Protein AF-A0A0E4BQT6-F1 (afdb_monomer_lite)

Sequence (164 aa):
MFVMRALACLAALVLVLICGHAFAADEDAPNRKPVKAIGDARLSVGGRGTLRLYLSRDWSMPQPAISRAVIVLHGRLRNADEYYISANNAQAAAGDDGKAALMIVPQFLAEIDIEAHKLTEDTLRWSLEGWEGPMLRLRPIRSPRSRRSMRSSQDSPTGASSRT

Radius of gyration: 31.62 Å; chains: 1; bounding box: 99×39×96 Å

Organism: NCBI:txid1355477

pLDDT: mean 80.24, std 21.56, range [36.38, 98.69]

Foldseek 3Di:
DVVVVVVVVVVVVVVVVVVPPPPPPPPPPLLPAAAPDWAPDWDDDPPQFIWTKHKPDPPVDDDVLADEEDEFEDDLNLHLVVRVVVLVVVLVVVPSNSSNYMYIGTGAAAPNNCVVVVNDPRYDHDHSCRVVDPPPPPDPPPDDPDPDDDDDDDDDDDDDDDDD

Secondary structure (DSSP, 8-state):
-HHHHHHHHHHHHHHHHHHT---------GGGSPPS---SEEEE-TTS-EEEEEESS-TTS--TT--EEEE----TT--HHHHHHHHHHHHHHTTHHHHTEEEEEEE-EEHHHHHHHT--TTB-EE-TTTTTS---------------SS--------------

Structure (mmCIF, N/CA/C/O backbone):
data_AF-A0A0E4BQT6-F1
#
_entry.id   AF-A0A0E4BQT6-F1
#
loop_
_atom_site.group_PDB
_atom_site.id
_atom_site.type_symbol
_atom_site.label_atom_id
_atom_site.label_alt_id
_atom_site.label_comp_id
_atom_site.label_asym_id
_atom_site.label_entity_id
_atom_site.label_seq_id
_atom_site.pdbx_PDB_ins_code
_atom_site.Cartn_x
_atom_site.Cartn_y
_atom_site.Cartn_z
_atom_site.occupancy
_atom_site.B_iso_or_equiv
_atom_site.auth_seq_id
_atom_site.auth_comp_id
_atom_site.auth_asym_id
_atom_site.auth_atom_id
_atom_site.pdbx_PDB_model_num
ATOM 1 N N . MET A 1 1 ? -16.066 -17.560 -63.989 1.00 59.25 1 MET A N 1
ATOM 2 C CA . MET A 1 1 ? -15.623 -18.295 -62.775 1.00 59.25 1 MET A CA 1
ATOM 3 C C . MET A 1 1 ? -14.193 -17.957 -62.337 1.00 59.25 1 MET A C 1
ATOM 5 O O . MET A 1 1 ? -13.974 -17.877 -61.139 1.00 59.25 1 MET A O 1
ATOM 9 N N . PHE A 1 2 ? -13.236 -17.715 -63.245 1.00 56.59 2 PHE A N 1
ATOM 10 C CA . PHE A 1 2 ? -11.852 -17.349 -62.879 1.00 56.59 2 PHE A CA 1
ATOM 11 C C . PHE A 1 2 ? -11.714 -15.972 -62.200 1.00 56.59 2 PHE A C 1
ATOM 13 O O . PHE A 1 2 ? -11.071 -15.869 -61.161 1.00 56.59 2 PHE A O 1
ATOM 20 N N . VAL A 1 3 ? -12.390 -14.938 -62.715 1.00 61.34 3 VAL A N 1
ATOM 21 C CA . VAL A 1 3 ? -12.329 -13.560 -62.173 1.00 61.34 3 VAL A CA 1
ATOM 22 C C . VAL A 1 3 ? -12.838 -13.477 -60.726 1.00 61.34 3 VAL A C 1
ATOM 24 O O . VAL A 1 3 ? -12.233 -12.829 -59.880 1.00 61.34 3 VAL A O 1
ATOM 27 N N . MET A 1 4 ? -13.907 -14.211 -60.409 1.00 57.62 4 MET A N 1
ATOM 28 C CA . MET A 1 4 ? -14.516 -14.220 -59.073 1.00 57.62 4 MET A CA 1
ATOM 29 C C . MET A 1 4 ? -13.641 -14.930 -58.026 1.00 57.62 4 MET A C 1
ATOM 31 O O . MET A 1 4 ? -13.645 -14.556 -56.858 1.00 57.62 4 MET A O 1
ATOM 35 N N . ARG A 1 5 ? -12.838 -15.915 -58.453 1.00 63.09 5 ARG A N 1
ATOM 36 C CA . ARG A 1 5 ? -11.843 -16.583 -57.597 1.00 63.09 5 ARG A CA 1
ATOM 37 C C . ARG A 1 5 ? -10.629 -15.686 -57.348 1.00 63.09 5 ARG A C 1
ATOM 39 O O . ARG A 1 5 ? -10.143 -15.640 -56.226 1.00 63.09 5 ARG A O 1
ATOM 46 N N . ALA A 1 6 ? -10.195 -14.926 -58.355 1.00 65.94 6 ALA A N 1
ATOM 47 C CA . ALA A 1 6 ? -9.093 -13.975 -58.221 1.00 65.94 6 ALA A CA 1
ATOM 48 C C . ALA A 1 6 ? -9.425 -12.821 -57.256 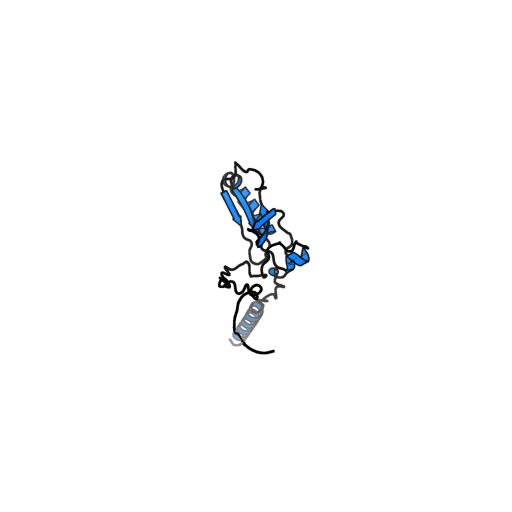1.00 65.94 6 ALA A C 1
ATOM 50 O O . ALA A 1 6 ? -8.606 -12.499 -56.397 1.00 65.94 6 ALA A O 1
ATOM 51 N N . LEU A 1 7 ? -10.639 -12.255 -57.328 1.00 68.25 7 LEU A N 1
ATOM 52 C CA . LEU A 1 7 ? -11.089 -11.231 -56.372 1.00 68.25 7 LEU A CA 1
ATOM 53 C C . LEU A 1 7 ? -11.168 -11.768 -54.935 1.00 68.25 7 LEU A C 1
ATOM 55 O O . LEU A 1 7 ? -10.765 -11.075 -54.005 1.00 68.25 7 LEU A O 1
ATOM 59 N N . ALA A 1 8 ? -11.644 -13.003 -54.751 1.00 69.81 8 ALA A N 1
ATOM 60 C CA . ALA A 1 8 ? -11.710 -13.630 -53.432 1.00 69.81 8 ALA A CA 1
ATOM 61 C C . ALA A 1 8 ? -10.312 -13.859 -52.827 1.00 69.81 8 ALA A C 1
ATOM 63 O O . ALA A 1 8 ? -10.104 -13.600 -51.643 1.00 69.81 8 ALA A O 1
ATOM 64 N N . CYS A 1 9 ? -9.333 -14.280 -53.636 1.00 70.81 9 CYS A N 1
ATOM 65 C CA . CYS A 1 9 ? -7.944 -14.427 -53.191 1.00 70.81 9 CYS A CA 1
ATOM 66 C C . CYS A 1 9 ? -7.303 -13.082 -52.822 1.00 70.81 9 CYS A C 1
ATOM 68 O O . CYS A 1 9 ? -6.580 -13.006 -51.831 1.00 70.81 9 CYS A O 1
ATOM 70 N N . LEU A 1 10 ? -7.589 -12.020 -53.582 1.00 72.88 10 LEU A N 1
ATOM 71 C CA . LEU A 1 10 ? -7.066 -10.684 -53.297 1.00 72.88 10 LEU A CA 1
ATOM 72 C C . LEU A 1 10 ? -7.658 -10.116 -51.996 1.00 72.88 10 LEU A C 1
ATOM 74 O O . LEU A 1 10 ? -6.926 -9.579 -51.170 1.00 72.88 10 LEU A O 1
ATOM 78 N N . ALA A 1 11 ? -8.963 -10.306 -51.776 1.00 71.19 11 ALA A N 1
ATOM 79 C CA . ALA A 1 11 ? -9.636 -9.914 -50.539 1.00 71.19 11 ALA A CA 1
ATOM 80 C C . ALA A 1 11 ? -9.097 -10.679 -49.316 1.00 71.19 11 ALA A C 1
ATOM 82 O O . ALA A 1 11 ? -8.890 -10.082 -48.261 1.00 71.19 11 ALA A O 1
ATOM 83 N N . ALA A 1 12 ? -8.809 -11.977 -49.461 1.00 71.69 12 ALA A N 1
ATOM 84 C CA . ALA A 1 12 ? -8.206 -12.779 -48.399 1.00 71.69 12 ALA A CA 1
ATOM 85 C C . ALA A 1 12 ? -6.775 -12.322 -48.061 1.00 71.69 12 ALA A C 1
ATOM 87 O O . ALA A 1 12 ? -6.426 -12.227 -46.888 1.00 71.69 12 ALA A O 1
ATOM 88 N N . LEU A 1 13 ? -5.964 -11.979 -49.067 1.00 71.56 13 LEU A N 1
ATOM 89 C CA . LEU A 1 13 ? -4.619 -11.426 -48.865 1.00 71.56 13 LEU A CA 1
ATOM 90 C C . LEU A 1 13 ? -4.656 -10.075 -48.144 1.00 71.56 13 LEU A C 1
ATOM 92 O O . LEU A 1 13 ? -3.894 -9.870 -47.204 1.00 71.56 13 LEU A O 1
ATOM 96 N N . VAL A 1 14 ? -5.575 -9.187 -48.530 1.00 70.62 14 VAL A N 1
ATOM 97 C CA . VAL A 1 14 ? -5.779 -7.895 -47.855 1.00 70.62 14 VAL A CA 1
ATOM 98 C C . VAL A 1 14 ? -6.222 -8.096 -46.402 1.00 70.62 14 VAL A C 1
ATOM 100 O O . VAL A 1 14 ? -5.693 -7.434 -45.514 1.00 70.62 14 VAL A O 1
ATOM 103 N N . LEU A 1 15 ? -7.120 -9.047 -46.124 1.00 66.62 15 LEU A N 1
ATOM 104 C CA . LEU A 1 15 ? -7.562 -9.354 -44.760 1.00 66.62 15 LEU A CA 1
ATOM 105 C C . LEU A 1 15 ? -6.425 -9.914 -43.885 1.00 66.62 15 LEU A C 1
ATOM 107 O O . LEU A 1 15 ? -6.294 -9.524 -42.727 1.00 66.62 15 LEU A O 1
ATOM 111 N N . VAL A 1 16 ? -5.564 -10.775 -44.440 1.00 67.69 16 VAL A N 1
ATOM 112 C CA . VAL A 1 16 ? -4.376 -11.302 -43.742 1.00 67.69 16 VAL A CA 1
ATOM 113 C C . VAL A 1 16 ? -3.350 -10.197 -43.469 1.00 67.69 16 VAL A C 1
ATOM 115 O O . VAL A 1 16 ? -2.780 -10.151 -42.381 1.00 67.69 16 VAL A O 1
ATOM 118 N N . LEU A 1 17 ? -3.155 -9.271 -44.413 1.00 63.81 17 LEU A N 1
ATOM 119 C CA . LEU A 1 17 ? -2.289 -8.101 -44.234 1.00 63.81 17 LEU A CA 1
ATOM 120 C C . LEU A 1 17 ? -2.817 -7.144 -43.152 1.00 63.81 17 LEU A C 1
ATOM 122 O O . LEU A 1 17 ? -2.027 -6.641 -42.361 1.00 63.81 17 LEU A O 1
ATOM 126 N N . ILE A 1 18 ? -4.137 -6.949 -43.053 1.00 61.94 18 ILE A N 1
ATOM 127 C CA . ILE A 1 18 ? -4.759 -6.101 -42.019 1.00 61.94 18 ILE A CA 1
ATOM 128 C C . ILE A 1 18 ? -4.707 -6.769 -40.630 1.00 61.94 18 ILE A C 1
ATOM 130 O O . ILE A 1 18 ? -4.481 -6.087 -39.632 1.00 61.94 18 ILE A O 1
ATOM 134 N N . CYS A 1 19 ? -4.849 -8.096 -40.541 1.00 58.66 19 CYS A N 1
ATOM 135 C CA . CYS A 1 19 ? -4.743 -8.834 -39.274 1.00 58.66 19 CYS A CA 1
ATOM 136 C C . CYS A 1 19 ? -3.298 -9.034 -38.776 1.00 58.66 19 CYS A C 1
ATOM 138 O O . CYS A 1 19 ? -3.104 -9.364 -37.608 1.00 58.66 19 CYS A O 1
ATOM 140 N N . GLY A 1 20 ? -2.287 -8.835 -39.628 1.00 54.03 20 GLY A N 1
ATOM 141 C CA . GLY A 1 20 ? -0.872 -8.999 -39.275 1.00 54.03 20 GLY A CA 1
ATOM 142 C C . GLY A 1 20 ? -0.276 -7.864 -38.434 1.00 54.03 20 GLY A C 1
ATOM 143 O O . GLY A 1 20 ? 0.841 -7.997 -37.939 1.00 54.03 20 GLY A O 1
ATOM 144 N N . HIS A 1 21 ? -0.996 -6.757 -38.236 1.00 52.06 21 HIS A N 1
ATOM 145 C CA . HIS A 1 21 ? -0.528 -5.612 -37.450 1.00 52.06 21 HIS A CA 1
ATOM 146 C C . HIS A 1 21 ? -0.906 -5.713 -35.966 1.00 52.06 21 HIS A C 1
ATOM 148 O O . HIS A 1 21 ? -1.358 -4.746 -35.358 1.00 52.06 21 HIS A O 1
ATOM 154 N N . ALA A 1 22 ? -0.679 -6.872 -35.347 1.00 59.78 22 ALA A N 1
ATOM 155 C CA . ALA A 1 22 ? -0.462 -6.900 -33.907 1.00 59.78 22 ALA A CA 1
ATOM 156 C C . ALA A 1 22 ? 0.945 -6.341 -33.658 1.00 59.78 22 ALA A C 1
ATOM 158 O O . ALA A 1 22 ? 1.918 -7.087 -33.568 1.00 59.78 22 ALA A O 1
ATOM 159 N N . PHE A 1 23 ? 1.071 -5.012 -33.615 1.00 54.34 23 PHE A N 1
ATOM 160 C CA . PHE A 1 23 ? 2.257 -4.395 -33.039 1.00 54.34 23 PHE A CA 1
ATOM 161 C C . PHE A 1 23 ? 2.319 -4.864 -31.587 1.00 54.34 23 PHE A C 1
ATOM 163 O O . PHE A 1 23 ? 1.566 -4.391 -30.738 1.00 54.34 23 PHE A O 1
ATOM 170 N N . ALA A 1 24 ? 3.198 -5.823 -31.300 1.00 53.06 24 ALA A N 1
ATOM 171 C CA . ALA A 1 24 ? 3.763 -5.924 -29.971 1.00 53.06 24 ALA A CA 1
ATOM 172 C C . ALA A 1 24 ? 4.494 -4.598 -29.770 1.00 53.06 24 ALA A C 1
ATOM 174 O O . ALA A 1 24 ? 5.592 -4.409 -30.291 1.00 53.06 24 ALA A O 1
ATOM 175 N N . ALA A 1 25 ? 3.815 -3.630 -29.152 1.00 50.25 25 ALA A N 1
ATOM 176 C CA . ALA A 1 25 ? 4.459 -2.406 -28.736 1.00 50.25 25 ALA A CA 1
ATOM 177 C C . ALA A 1 25 ? 5.660 -2.832 -27.893 1.00 50.25 25 ALA A C 1
ATOM 179 O O . ALA A 1 25 ? 5.504 -3.565 -26.912 1.00 50.25 25 ALA A O 1
ATOM 180 N N . ASP A 1 26 ? 6.853 -2.426 -28.317 1.00 51.44 26 ASP A N 1
ATOM 181 C CA . ASP A 1 26 ? 7.992 -2.368 -27.418 1.00 51.44 26 ASP A CA 1
ATOM 182 C C . ASP A 1 26 ? 7.644 -1.288 -26.393 1.00 51.44 26 ASP A C 1
ATOM 184 O O . ASP A 1 26 ? 7.873 -0.093 -26.576 1.00 51.44 26 ASP A O 1
ATOM 188 N N . GLU A 1 27 ? 6.893 -1.712 -25.382 1.00 50.62 27 GLU A N 1
ATOM 189 C CA . GLU A 1 27 ? 6.608 -0.933 -24.202 1.00 50.62 27 GLU A CA 1
ATOM 190 C C . GLU A 1 27 ? 7.967 -0.665 -23.564 1.00 50.62 27 GLU A C 1
ATOM 192 O O . GLU A 1 27 ? 8.585 -1.585 -23.022 1.00 50.62 27 GLU A O 1
ATOM 197 N N . ASP A 1 28 ? 8.419 0.590 -23.582 1.00 58.28 28 ASP A N 1
ATOM 198 C CA . ASP A 1 28 ? 9.288 1.129 -22.538 1.00 58.28 28 ASP A CA 1
ATOM 199 C C . ASP A 1 28 ? 8.661 0.736 -21.199 1.00 58.28 28 ASP A C 1
ATOM 201 O O . ASP A 1 28 ? 7.792 1.447 -20.685 1.00 58.28 28 ASP A O 1
ATOM 205 N N . ALA A 1 29 ? 9.021 -0.449 -20.698 1.00 70.94 29 ALA A N 1
ATOM 206 C CA . ALA A 1 29 ? 8.157 -1.176 -19.787 1.00 70.94 29 ALA A CA 1
ATOM 207 C C . ALA A 1 29 ? 7.913 -0.275 -18.573 1.00 70.94 29 ALA A C 1
ATOM 209 O O . ALA A 1 29 ? 8.888 0.075 -17.904 1.00 70.94 29 ALA A O 1
ATOM 210 N N . PRO A 1 30 ? 6.673 0.178 -18.294 1.00 81.94 30 PRO A N 1
ATOM 211 C CA . PRO A 1 30 ? 6.468 1.280 -17.350 1.00 81.94 30 PRO A CA 1
ATOM 212 C C . PRO A 1 30 ? 7.004 0.974 -15.946 1.00 81.94 30 PRO A C 1
ATOM 214 O O . PRO A 1 30 ? 7.408 1.874 -15.217 1.00 81.94 30 PRO A O 1
ATOM 217 N N . ASN A 1 31 ? 7.116 -0.313 -15.607 1.00 88.12 31 ASN A N 1
ATOM 218 C CA . ASN A 1 31 ? 7.745 -0.804 -14.387 1.00 88.12 31 ASN A CA 1
ATOM 219 C C . ASN A 1 31 ? 9.262 -0.562 -14.301 1.00 88.12 31 ASN A C 1
ATOM 221 O O . ASN A 1 31 ? 9.820 -0.794 -13.237 1.00 88.12 31 ASN A O 1
ATOM 225 N N . ARG A 1 32 ? 9.940 -0.140 -15.373 1.00 92.00 32 ARG A N 1
ATOM 226 C CA . ARG A 1 32 ? 11.369 0.222 -15.403 1.00 92.00 32 ARG A CA 1
ATOM 227 C C . ARG A 1 32 ? 11.615 1.703 -15.129 1.00 92.00 32 ARG A C 1
ATOM 229 O O . ARG A 1 32 ? 12.767 2.101 -15.026 1.00 92.00 32 ARG A O 1
ATOM 236 N N . LYS A 1 33 ? 10.563 2.518 -15.025 1.00 94.88 33 LYS A N 1
ATOM 237 C CA . LYS A 1 33 ? 10.657 3.940 -14.675 1.00 94.88 33 LYS A CA 1
ATOM 238 C C . LYS A 1 33 ? 10.514 4.112 -13.154 1.00 94.88 33 LYS A C 1
ATOM 240 O O . LYS A 1 33 ? 9.921 3.242 -12.506 1.00 94.88 33 LYS A O 1
ATOM 245 N N . PRO A 1 34 ? 11.044 5.198 -12.566 1.00 97.19 34 PRO A N 1
ATOM 246 C CA . PRO A 1 34 ? 10.747 5.525 -11.178 1.00 97.19 34 PRO A CA 1
ATOM 247 C C . PRO A 1 34 ? 9.239 5.649 -10.947 1.00 97.19 34 PRO A C 1
ATOM 249 O O . PRO A 1 34 ? 8.514 6.145 -11.816 1.00 97.19 34 PRO A O 1
ATOM 252 N N . VAL A 1 35 ? 8.767 5.240 -9.770 1.00 97.38 35 VAL A N 1
ATOM 253 C CA . VAL A 1 35 ? 7.380 5.496 -9.351 1.00 97.38 35 VAL A CA 1
ATOM 254 C C . VAL A 1 35 ? 7.095 6.998 -9.311 1.00 97.38 35 VAL A C 1
ATOM 256 O O . VAL A 1 35 ? 7.985 7.808 -9.047 1.00 97.38 35 VAL A O 1
ATOM 259 N N . LYS A 1 36 ? 5.841 7.390 -9.555 1.00 97.62 36 LYS A N 1
ATOM 260 C CA . LYS A 1 36 ? 5.444 8.808 -9.616 1.00 97.62 36 LYS A CA 1
ATOM 261 C C . LYS A 1 36 ? 5.437 9.487 -8.245 1.00 97.62 36 LYS A C 1
ATOM 263 O O . LYS A 1 36 ? 5.720 10.677 -8.151 1.00 97.62 36 LYS A O 1
ATOM 268 N N . ALA A 1 37 ? 5.102 8.740 -7.197 1.00 98.00 37 ALA A N 1
ATOM 269 C CA . ALA A 1 37 ? 4.940 9.246 -5.841 1.00 98.00 37 ALA A CA 1
ATOM 270 C C . ALA A 1 37 ? 5.457 8.235 -4.817 1.00 98.00 37 ALA A C 1
ATOM 272 O O . ALA A 1 37 ? 5.523 7.038 -5.098 1.00 98.00 37 ALA A O 1
ATOM 273 N N . ILE A 1 38 ? 5.795 8.722 -3.623 1.00 98.38 38 ILE A N 1
ATOM 274 C CA . ILE A 1 38 ? 6.243 7.894 -2.503 1.00 98.38 38 ILE A CA 1
ATOM 275 C C . ILE A 1 38 ? 5.236 7.986 -1.354 1.00 98.38 38 ILE A C 1
ATOM 277 O O . ILE A 1 38 ? 4.806 9.084 -1.001 1.00 98.38 38 ILE A O 1
ATOM 281 N N . GLY A 1 39 ? 4.907 6.842 -0.749 1.00 97.62 39 GLY A N 1
ATOM 282 C CA . GLY A 1 39 ? 4.050 6.738 0.432 1.00 97.62 39 GLY A CA 1
ATOM 283 C C . GLY A 1 39 ? 4.577 7.571 1.594 1.00 97.62 39 GLY A C 1
ATOM 284 O O . GLY A 1 39 ? 5.772 7.561 1.894 1.00 97.62 39 GLY A O 1
ATOM 285 N N . ASP A 1 40 ? 3.699 8.318 2.242 1.00 95.94 40 ASP A N 1
ATOM 286 C CA . ASP A 1 40 ? 4.014 9.246 3.329 1.00 95.94 40 ASP A CA 1
ATOM 287 C C . ASP A 1 40 ? 4.299 8.533 4.657 1.00 95.94 40 ASP A C 1
ATOM 289 O O . ASP A 1 40 ? 5.148 8.978 5.434 1.00 95.94 40 ASP A O 1
ATOM 293 N N . ALA A 1 41 ? 3.663 7.385 4.882 1.00 97.44 41 ALA A N 1
ATOM 294 C CA . ALA A 1 41 ? 3.869 6.570 6.063 1.00 97.44 41 ALA A CA 1
ATOM 295 C C . ALA A 1 41 ? 5.090 5.642 5.946 1.00 97.44 41 ALA A C 1
ATOM 297 O O . ALA A 1 41 ? 5.589 5.294 4.867 1.00 97.44 41 ALA A O 1
ATOM 298 N N . ARG A 1 42 ? 5.593 5.246 7.120 1.00 96.69 42 ARG A N 1
ATOM 299 C CA . ARG A 1 42 ? 6.788 4.418 7.301 1.00 96.69 42 ARG A CA 1
ATOM 300 C C . ARG A 1 42 ? 6.507 3.303 8.299 1.00 96.69 42 ARG A C 1
ATOM 302 O O . ARG A 1 42 ? 5.951 3.554 9.365 1.00 96.69 42 ARG A O 1
ATOM 309 N N . LEU A 1 43 ? 6.938 2.089 7.971 1.00 96.38 43 LEU A N 1
ATOM 310 C CA . LEU A 1 43 ? 6.901 0.932 8.862 1.00 96.38 43 LEU A CA 1
ATOM 311 C C . LEU A 1 43 ? 8.323 0.401 9.058 1.00 96.38 43 LEU A C 1
ATOM 313 O O . LEU A 1 43 ? 8.956 -0.048 8.105 1.00 96.38 43 LEU A O 1
ATOM 317 N N . SER A 1 44 ? 8.817 0.424 10.296 1.00 95.62 44 SER A N 1
ATOM 318 C CA . SER A 1 44 ? 10.100 -0.197 10.636 1.00 95.62 44 SER A CA 1
ATOM 319 C C . SER A 1 44 ? 9.966 -1.719 10.645 1.00 95.62 44 SER A C 1
ATOM 321 O O . SER A 1 44 ? 9.109 -2.271 11.336 1.00 95.62 44 SER A O 1
ATOM 323 N N . VAL A 1 45 ? 10.821 -2.414 9.892 1.00 94.69 45 VAL A N 1
ATOM 324 C CA . VAL A 1 45 ? 10.795 -3.877 9.764 1.00 94.69 45 VAL A CA 1
ATOM 325 C C . VAL A 1 45 ? 11.974 -4.483 10.520 1.00 94.69 45 VAL A C 1
ATOM 327 O O . VAL A 1 45 ? 12.953 -4.919 9.923 1.00 94.69 45 VAL A O 1
ATOM 330 N N . GLY A 1 46 ? 11.899 -4.501 11.854 1.00 86.50 46 GLY A N 1
ATOM 331 C CA . GLY A 1 46 ? 12.783 -5.297 12.723 1.00 86.50 46 GLY A CA 1
ATOM 332 C C . GLY A 1 46 ? 14.282 -5.209 12.399 1.00 86.50 46 GLY A C 1
ATOM 333 O O . GLY A 1 46 ? 14.935 -6.241 12.251 1.00 86.50 46 GLY A O 1
ATOM 334 N N . GLY A 1 47 ? 14.810 -3.993 12.219 1.00 87.81 47 GLY A N 1
ATOM 335 C CA . GLY A 1 47 ? 16.224 -3.741 11.901 1.00 87.81 47 GLY A CA 1
ATOM 336 C C . GLY A 1 47 ? 16.643 -4.030 10.453 1.00 87.81 47 GLY A C 1
ATOM 337 O O . GLY A 1 47 ? 17.807 -3.845 10.114 1.00 87.81 47 GLY A O 1
ATOM 338 N N . ARG A 1 48 ? 15.722 -4.469 9.586 1.00 91.75 48 ARG A N 1
ATOM 339 C CA . ARG A 1 48 ? 15.977 -4.691 8.151 1.00 91.75 48 ARG A CA 1
ATOM 340 C C . ARG A 1 48 ? 15.927 -3.404 7.337 1.00 91.75 48 ARG A C 1
ATOM 342 O O . ARG A 1 48 ? 16.505 -3.362 6.260 1.00 91.75 48 ARG A O 1
ATOM 349 N N . GLY A 1 49 ? 15.208 -2.405 7.839 1.00 95.62 49 GLY A N 1
ATOM 350 C CA . GLY A 1 49 ? 14.975 -1.137 7.165 1.00 95.62 49 GLY A CA 1
ATOM 351 C C . GLY A 1 49 ? 13.547 -0.640 7.353 1.00 95.62 49 GLY A C 1
ATOM 352 O O . GLY A 1 49 ? 12.778 -1.182 8.156 1.00 95.62 49 GLY A O 1
ATOM 353 N N . THR A 1 50 ? 13.203 0.378 6.577 1.00 97.69 50 THR A N 1
ATOM 354 C CA . THR A 1 50 ? 11.922 1.074 6.597 1.00 97.69 50 THR A CA 1
ATOM 355 C C . THR A 1 50 ? 11.139 0.783 5.317 1.00 97.69 50 THR A C 1
ATOM 357 O O . THR A 1 50 ? 11.606 1.049 4.211 1.00 97.69 50 THR A O 1
ATOM 360 N N . LEU A 1 51 ? 9.925 0.251 5.456 1.00 97.81 51 LEU A N 1
ATOM 361 C CA . LEU A 1 51 ? 8.966 0.086 4.363 1.00 97.81 51 LEU A CA 1
ATOM 362 C C . LEU A 1 51 ? 8.154 1.376 4.183 1.00 97.81 51 LEU A C 1
ATOM 364 O O . LEU A 1 51 ? 7.671 1.936 5.170 1.00 97.81 51 LEU A O 1
ATOM 368 N N . ARG A 1 52 ? 7.976 1.827 2.936 1.00 98.25 52 ARG A N 1
ATOM 369 C CA . ARG A 1 52 ? 7.045 2.914 2.587 1.00 98.25 52 ARG A CA 1
ATOM 370 C C . ARG A 1 52 ? 5.655 2.347 2.349 1.00 98.25 52 ARG A C 1
ATOM 372 O O . ARG A 1 52 ? 5.512 1.238 1.838 1.00 98.25 52 ARG A O 1
ATOM 379 N N . LEU A 1 53 ? 4.634 3.092 2.742 1.00 98.38 53 LEU A N 1
ATOM 380 C CA . LEU A 1 53 ? 3.245 2.688 2.584 1.00 98.38 53 LEU A CA 1
ATOM 381 C C . LEU A 1 53 ? 2.322 3.907 2.598 1.00 98.38 53 LEU A C 1
ATOM 383 O O . LEU A 1 53 ? 2.712 4.974 3.067 1.00 98.38 53 LEU A O 1
ATOM 387 N N . TYR A 1 54 ? 1.100 3.717 2.117 1.00 98.69 54 TYR A N 1
ATOM 388 C CA . TYR A 1 54 ? -0.014 4.639 2.316 1.00 98.69 54 TYR A CA 1
ATOM 389 C C . TYR A 1 54 ? -0.981 4.068 3.353 1.00 98.69 54 TYR A C 1
ATOM 391 O O . TYR A 1 54 ? -1.171 2.848 3.435 1.00 98.69 54 TYR A O 1
ATOM 399 N N . LEU A 1 55 ? -1.605 4.951 4.130 1.00 98.31 55 LEU A N 1
ATOM 400 C CA . LEU A 1 55 ? -2.557 4.599 5.178 1.00 98.31 55 LEU A CA 1
ATOM 401 C C . LEU A 1 55 ? -3.796 5.486 5.086 1.00 98.31 55 LEU A C 1
ATOM 403 O O . LEU A 1 55 ? -3.668 6.706 5.077 1.00 98.31 55 LEU A O 1
ATOM 407 N N . SER A 1 56 ? -4.997 4.899 5.123 1.00 97.56 56 SER A N 1
ATOM 408 C CA . SER A 1 56 ? -6.238 5.699 5.155 1.00 97.56 56 SER A CA 1
ATOM 409 C C . SER A 1 56 ? -6.419 6.479 6.463 1.00 97.56 56 SER A C 1
ATOM 411 O O . SER A 1 56 ? -7.241 7.390 6.536 1.00 97.56 56 SER A O 1
ATOM 413 N N . ARG A 1 57 ? -5.717 6.082 7.533 1.00 96.06 57 ARG A N 1
ATOM 414 C CA . ARG A 1 57 ? -5.694 6.754 8.841 1.00 96.06 57 ARG A CA 1
ATOM 415 C C . ARG A 1 57 ? -4.330 6.572 9.490 1.00 96.06 57 ARG A C 1
ATOM 417 O O . ARG A 1 57 ? -3.714 5.520 9.337 1.00 96.06 57 ARG A O 1
ATOM 424 N N . ASP A 1 58 ? -3.907 7.553 10.278 1.00 94.69 58 ASP A N 1
ATOM 425 C CA . ASP A 1 58 ? -2.681 7.443 11.063 1.00 94.69 58 ASP A CA 1
ATOM 426 C C . ASP A 1 58 ? -2.828 6.388 12.172 1.00 94.69 58 ASP A C 1
ATOM 428 O O . ASP A 1 58 ? -3.490 6.593 13.191 1.00 94.69 58 ASP A O 1
ATOM 432 N N . TRP A 1 59 ? -2.200 5.237 11.958 1.00 94.44 59 TRP A N 1
ATOM 433 C CA . TRP A 1 59 ? -2.194 4.108 12.885 1.00 94.44 59 TRP A CA 1
ATOM 434 C C . TRP A 1 59 ? -1.268 4.285 14.099 1.00 94.44 59 TRP A C 1
ATOM 436 O O . TRP A 1 59 ? -1.250 3.420 14.971 1.00 94.44 59 TRP A O 1
ATOM 446 N N . SER A 1 60 ? -0.491 5.375 14.167 1.00 93.56 60 SER A N 1
ATOM 447 C CA . SER A 1 60 ? 0.342 5.694 15.334 1.00 93.56 60 SER A CA 1
ATOM 448 C C . SER A 1 60 ? -0.490 6.281 16.478 1.00 93.56 60 SER A C 1
ATOM 450 O O . SER A 1 60 ? -0.058 6.293 17.630 1.00 93.56 60 SER A O 1
ATOM 452 N N . MET A 1 61 ? -1.716 6.700 16.161 1.00 93.94 61 MET A N 1
ATOM 453 C CA . MET A 1 61 ? -2.724 7.166 17.101 1.00 93.94 61 MET A CA 1
ATOM 454 C C . MET A 1 61 ? -3.726 6.043 17.411 1.00 93.94 61 MET A C 1
ATOM 456 O O . MET A 1 61 ? -3.984 5.201 16.548 1.00 93.94 61 MET A O 1
ATOM 460 N N . PRO A 1 62 ? -4.346 6.015 18.605 1.00 94.81 62 PRO A N 1
ATOM 461 C CA . PRO A 1 62 ? -5.401 5.052 18.914 1.00 94.81 62 PRO A CA 1
ATOM 462 C C . PRO A 1 62 ? -6.559 5.106 17.905 1.00 94.81 62 PRO A C 1
ATOM 464 O O . PRO A 1 62 ? -7.107 6.173 17.634 1.00 94.81 62 PRO A O 1
ATOM 467 N N . GLN A 1 63 ? -6.970 3.943 17.390 1.00 95.75 63 GLN A N 1
ATOM 468 C CA . GLN A 1 63 ? -8.049 3.801 16.403 1.00 95.75 63 GLN A CA 1
ATOM 469 C C . GLN A 1 63 ? -9.180 2.890 16.931 1.00 95.75 63 GLN A C 1
ATOM 471 O O . GLN A 1 63 ? -9.393 1.808 16.389 1.00 95.75 63 GLN A O 1
ATOM 476 N N . PRO A 1 64 ? -9.926 3.281 17.985 1.00 95.56 64 PRO A N 1
ATOM 477 C CA . PRO A 1 64 ? -10.899 2.397 18.645 1.00 95.56 64 PRO A CA 1
ATOM 478 C C . PRO A 1 64 ? -12.082 1.980 17.754 1.00 95.56 64 PRO A C 1
ATOM 480 O O . PRO A 1 64 ? -12.737 0.983 18.035 1.00 95.56 64 PRO A O 1
ATOM 483 N N . ALA A 1 65 ? -12.359 2.730 16.683 1.00 94.81 65 ALA A N 1
ATOM 484 C CA . ALA A 1 65 ? -13.407 2.402 15.715 1.00 94.81 65 ALA A CA 1
ATOM 485 C C . ALA A 1 65 ? -12.960 1.380 14.651 1.00 94.81 65 ALA A C 1
ATOM 487 O O . ALA A 1 65 ? -13.797 0.858 13.918 1.00 94.81 65 ALA A O 1
ATOM 488 N N . ILE A 1 66 ? -11.656 1.111 14.534 1.00 97.56 66 ILE A N 1
ATOM 489 C CA . ILE A 1 66 ? -11.112 0.193 13.533 1.00 97.56 66 ILE A CA 1
ATOM 490 C C . ILE A 1 66 ? -11.094 -1.225 14.098 1.00 97.56 66 ILE A C 1
ATOM 492 O O . ILE A 1 66 ? -10.474 -1.494 15.122 1.00 97.56 66 ILE A O 1
ATOM 496 N N . SER A 1 67 ? -11.741 -2.147 13.389 1.00 96.75 67 SER A N 1
ATOM 497 C CA . SER A 1 67 ? -11.790 -3.578 13.720 1.00 96.75 67 SER A CA 1
ATOM 498 C C . SER A 1 67 ? -11.183 -4.466 12.631 1.00 96.75 67 SER A C 1
ATOM 500 O O . SER A 1 67 ? -10.996 -5.665 12.838 1.00 96.75 67 SER A O 1
ATOM 502 N N . ARG A 1 68 ? -10.850 -3.889 11.468 1.00 97.44 68 ARG A N 1
ATOM 503 C CA . ARG A 1 68 ? -10.333 -4.609 10.303 1.00 97.44 68 ARG A CA 1
ATOM 504 C C . ARG A 1 68 ? -9.160 -3.860 9.683 1.00 97.44 68 ARG A C 1
ATOM 506 O O . ARG A 1 68 ? -9.249 -2.663 9.439 1.00 97.44 68 ARG A O 1
ATOM 513 N N . ALA A 1 69 ? -8.086 -4.570 9.368 1.00 97.69 69 ALA A N 1
ATOM 514 C CA . ALA A 1 69 ? -7.024 -4.067 8.503 1.00 97.69 69 ALA A CA 1
ATOM 515 C C . ALA A 1 69 ? -7.151 -4.737 7.131 1.00 97.69 69 ALA A C 1
ATOM 517 O O . ALA A 1 69 ? -7.272 -5.959 7.056 1.00 97.69 69 ALA A O 1
ATOM 518 N N . VAL A 1 70 ? -7.130 -3.950 6.057 1.00 98.31 70 VAL A N 1
ATOM 519 C CA . VAL A 1 70 ? -7.116 -4.463 4.681 1.00 98.31 70 VAL A CA 1
ATOM 520 C C . VAL A 1 70 ? -5.815 -4.028 4.033 1.00 98.31 70 VAL A C 1
ATOM 522 O O . VAL A 1 70 ? -5.528 -2.835 3.937 1.00 98.31 70 VAL A O 1
ATOM 525 N N . ILE A 1 71 ? -5.028 -5.010 3.606 1.00 98.19 71 ILE A N 1
ATOM 526 C CA . ILE A 1 71 ? -3.757 -4.787 2.925 1.00 98.19 71 ILE A CA 1
ATOM 527 C C . ILE A 1 71 ? -4.003 -4.910 1.426 1.00 98.19 71 ILE A C 1
ATOM 529 O O . ILE A 1 71 ? -4.456 -5.953 0.957 1.00 98.19 71 ILE A O 1
ATOM 533 N N . VAL A 1 72 ? -3.693 -3.853 0.681 1.00 98.00 72 VAL A N 1
ATOM 534 C CA . VAL A 1 72 ? -3.823 -3.820 -0.778 1.00 98.00 72 VAL A CA 1
ATOM 535 C C . VAL A 1 72 ? -2.429 -3.765 -1.384 1.00 98.00 72 VAL A C 1
ATOM 537 O O . VAL A 1 72 ? -1.628 -2.902 -1.034 1.00 98.00 72 VAL A O 1
ATOM 540 N N . LEU A 1 73 ? -2.128 -4.704 -2.277 1.00 96.00 73 LEU A N 1
ATOM 541 C CA . LEU A 1 73 ? -0.837 -4.792 -2.954 1.00 96.00 73 LEU A CA 1
ATOM 542 C C . LEU A 1 73 ? -0.997 -4.304 -4.391 1.00 96.00 73 LEU A C 1
ATOM 544 O O . LEU A 1 73 ? -1.936 -4.708 -5.078 1.00 96.00 73 LEU A O 1
ATOM 548 N N . HIS A 1 74 ? -0.085 -3.442 -4.836 1.00 95.06 74 HIS A N 1
ATOM 549 C CA . HIS A 1 74 ? -0.033 -3.024 -6.234 1.00 95.06 74 HIS A CA 1
ATOM 550 C C . HIS A 1 74 ? 0.410 -4.171 -7.150 1.00 95.06 74 HIS A C 1
ATOM 552 O O . HIS A 1 74 ? 0.928 -5.182 -6.687 1.00 95.06 74 HIS A O 1
ATOM 558 N N . GLY A 1 75 ? 0.220 -3.998 -8.461 1.00 92.62 75 GLY A N 1
ATOM 559 C CA . GLY A 1 75 ? 0.730 -4.896 -9.503 1.00 92.62 75 GLY A CA 1
ATOM 560 C C . GLY A 1 75 ? 2.141 -4.519 -9.977 1.00 92.62 75 GLY A C 1
ATOM 561 O O . GLY A 1 75 ? 2.767 -3.616 -9.414 1.00 92.62 75 GLY A O 1
ATOM 562 N N . ARG A 1 76 ? 2.621 -5.179 -11.049 1.00 91.88 76 ARG A N 1
ATOM 563 C CA . ARG A 1 76 ? 3.965 -5.044 -11.682 1.00 91.88 76 ARG A CA 1
ATOM 564 C C . ARG A 1 76 ? 4.521 -3.615 -11.765 1.00 91.88 76 ARG A C 1
ATOM 566 O O . ARG A 1 76 ? 5.727 -3.407 -11.708 1.00 91.88 76 ARG A O 1
ATOM 573 N N . LEU A 1 77 ? 3.650 -2.621 -11.918 1.00 93.56 77 LEU A N 1
ATOM 574 C CA . LEU A 1 77 ? 4.023 -1.226 -12.158 1.00 93.56 77 LEU A CA 1
ATOM 575 C C . LEU A 1 77 ? 4.503 -0.461 -10.914 1.00 93.56 77 LEU A C 1
ATOM 577 O O . LEU A 1 77 ? 4.935 0.677 -11.062 1.00 93.56 77 LEU A O 1
ATOM 581 N N . ARG A 1 78 ? 4.434 -1.047 -9.708 1.00 95.62 78 ARG A N 1
ATOM 582 C CA . ARG A 1 78 ? 4.856 -0.397 -8.444 1.00 95.62 78 ARG A CA 1
ATOM 583 C C . ARG A 1 78 ? 4.080 0.891 -8.098 1.00 95.62 78 ARG A C 1
ATOM 585 O O . ARG A 1 78 ? 4.470 1.654 -7.216 1.00 95.62 78 ARG A O 1
ATOM 592 N N . ASN A 1 79 ? 2.932 1.098 -8.744 1.00 96.56 79 ASN A N 1
ATOM 593 C CA . ASN A 1 79 ? 2.023 2.243 -8.616 1.00 96.56 79 ASN A CA 1
ATOM 594 C C . ASN A 1 79 ? 1.116 2.144 -7.373 1.00 96.56 79 ASN A C 1
ATOM 596 O O . ASN A 1 79 ? -0.112 2.115 -7.464 1.00 96.56 79 ASN A O 1
ATOM 600 N N . ALA A 1 80 ? 1.730 2.055 -6.190 1.00 98.12 80 ALA A N 1
ATOM 601 C CA . ALA A 1 80 ? 1.025 1.976 -4.908 1.00 98.12 80 ALA A CA 1
ATOM 602 C C . ALA A 1 80 ? 0.047 3.144 -4.671 1.00 98.12 80 ALA A C 1
ATOM 604 O O . ALA A 1 80 ? -0.976 2.960 -4.021 1.00 98.12 80 ALA A O 1
ATOM 605 N N . ASP A 1 81 ? 0.330 4.320 -5.225 1.00 98.38 81 ASP A N 1
ATOM 606 C CA . ASP A 1 81 ? -0.532 5.502 -5.196 1.00 98.38 81 ASP A CA 1
ATOM 607 C C . ASP A 1 81 ? -1.883 5.261 -5.894 1.00 98.38 81 ASP A C 1
ATOM 609 O O . ASP A 1 81 ? -2.940 5.550 -5.330 1.00 98.38 81 ASP A O 1
ATOM 613 N N . GLU A 1 82 ? -1.873 4.653 -7.081 1.00 98.31 82 GLU A N 1
ATOM 614 C CA . GLU A 1 82 ? -3.096 4.331 -7.833 1.00 98.31 82 GLU A CA 1
ATOM 615 C C . GLU A 1 82 ? -3.925 3.243 -7.117 1.00 98.31 82 GLU A C 1
ATOM 617 O O . GLU A 1 82 ? -5.162 3.294 -7.071 1.00 98.31 82 GLU A O 1
ATOM 622 N N . TYR A 1 83 ? -3.250 2.290 -6.468 1.00 98.38 83 TYR A N 1
ATOM 623 C CA . TYR A 1 83 ? -3.904 1.275 -5.636 1.00 98.38 83 TYR A CA 1
ATOM 624 C C . TYR A 1 83 ? -4.436 1.852 -4.323 1.00 98.38 83 TYR A C 1
ATOM 626 O O . TYR A 1 83 ? -5.476 1.405 -3.845 1.00 98.38 83 TYR A O 1
ATOM 634 N N . TYR A 1 84 ? -3.790 2.875 -3.765 1.00 98.62 84 TYR A N 1
ATOM 635 C CA . TYR A 1 84 ? -4.293 3.593 -2.600 1.00 98.62 84 TYR A CA 1
ATOM 636 C C . TYR A 1 84 ? -5.574 4.365 -2.911 1.00 98.62 84 TYR A C 1
ATOM 638 O O . TYR A 1 84 ? -6.533 4.290 -2.143 1.00 98.62 84 TYR A O 1
ATOM 646 N N . ILE A 1 85 ? -5.655 5.027 -4.067 1.00 98.50 85 ILE A N 1
ATOM 647 C CA . ILE A 1 85 ? -6.905 5.649 -4.533 1.00 98.50 85 ILE A CA 1
ATOM 648 C C . ILE A 1 85 ? -8.008 4.589 -4.657 1.00 98.50 85 ILE A C 1
ATOM 650 O O . ILE A 1 85 ? -9.109 4.766 -4.135 1.00 98.50 85 ILE A O 1
ATOM 654 N N . SER A 1 86 ? -7.695 3.451 -5.280 1.00 98.12 86 SER A N 1
ATOM 655 C CA . SER A 1 86 ? -8.640 2.339 -5.436 1.00 98.12 86 SER A CA 1
ATOM 656 C C . SER A 1 86 ? -9.103 1.769 -4.087 1.00 98.12 86 SER A C 1
ATOM 658 O O . SER A 1 86 ? -10.292 1.510 -3.905 1.00 98.12 86 SER A O 1
ATOM 660 N N . ALA A 1 87 ? -8.193 1.631 -3.118 1.00 98.31 87 ALA A N 1
ATOM 661 C CA . ALA A 1 87 ? -8.497 1.167 -1.767 1.00 98.31 87 ALA A CA 1
ATOM 662 C C . ALA A 1 87 ? -9.436 2.128 -1.024 1.00 98.31 87 ALA A C 1
ATOM 664 O O . ALA A 1 87 ? -10.408 1.678 -0.423 1.00 98.31 87 ALA A O 1
ATOM 665 N N . ASN A 1 88 ? -9.203 3.443 -1.109 1.00 98.50 88 ASN A N 1
ATOM 666 C CA . ASN A 1 88 ? -10.093 4.444 -0.509 1.00 98.50 88 ASN A CA 1
ATOM 667 C C . ASN A 1 88 ? -11.481 4.443 -1.166 1.00 98.50 88 ASN A C 1
ATOM 669 O O . ASN A 1 88 ? -12.490 4.531 -0.469 1.00 98.50 88 ASN A O 1
ATOM 673 N N . ASN A 1 89 ? -11.553 4.284 -2.491 1.00 98.62 89 ASN A N 1
ATOM 674 C CA . ASN A 1 89 ? -12.831 4.175 -3.199 1.00 98.62 89 ASN A CA 1
ATOM 675 C C . ASN A 1 89 ? -13.615 2.931 -2.755 1.00 98.62 89 ASN A C 1
ATOM 677 O O . ASN A 1 89 ? -14.811 3.020 -2.481 1.00 98.62 89 ASN A O 1
ATOM 681 N N . ALA A 1 90 ? -12.942 1.782 -2.632 1.00 98.06 90 ALA A N 1
ATOM 682 C CA . ALA A 1 90 ? -13.551 0.551 -2.133 1.00 98.06 90 ALA A CA 1
ATOM 683 C C . ALA A 1 90 ? -13.986 0.678 -0.663 1.00 98.06 90 ALA A C 1
ATOM 685 O O . ALA A 1 90 ? -15.083 0.253 -0.304 1.00 98.06 90 ALA A O 1
ATOM 686 N N . GLN A 1 91 ? -13.162 1.312 0.177 1.00 98.38 91 GLN A N 1
ATOM 687 C CA . GLN A 1 91 ? -13.493 1.611 1.569 1.00 98.38 91 GLN A CA 1
ATOM 688 C C . GLN A 1 91 ? -14.749 2.483 1.663 1.00 98.38 91 GLN A C 1
ATOM 690 O O . GLN A 1 91 ? -15.649 2.170 2.433 1.00 98.38 91 GLN A O 1
ATOM 695 N N . ALA A 1 92 ? -14.852 3.544 0.861 1.00 98.31 92 ALA A N 1
ATOM 696 C CA . ALA A 1 92 ? -16.036 4.397 0.835 1.00 98.31 92 ALA A CA 1
ATOM 697 C C . ALA A 1 92 ? -17.285 3.636 0.354 1.00 98.31 92 ALA A C 1
ATOM 699 O O . ALA A 1 92 ? -18.349 3.747 0.963 1.00 98.31 92 ALA A O 1
ATOM 700 N N . ALA A 1 93 ? -17.148 2.820 -0.695 1.00 98.38 93 ALA A N 1
ATOM 701 C CA . ALA A 1 93 ? -18.241 2.017 -1.242 1.00 98.38 93 ALA A CA 1
ATOM 702 C C . ALA A 1 93 ? -18.767 0.953 -0.259 1.00 98.38 93 ALA A C 1
ATOM 704 O O . ALA A 1 93 ? -19.937 0.584 -0.329 1.00 98.38 93 ALA A O 1
ATOM 705 N N . ALA A 1 94 ? -17.935 0.490 0.679 1.00 97.94 94 ALA A N 1
ATOM 706 C CA . ALA A 1 94 ? -18.316 -0.480 1.706 1.00 97.94 94 ALA A CA 1
ATOM 707 C C . ALA A 1 94 ? -19.174 0.110 2.847 1.00 97.94 94 ALA A C 1
ATOM 709 O O . ALA A 1 94 ? -19.590 -0.626 3.740 1.00 97.94 94 ALA A O 1
ATOM 710 N N . GLY A 1 95 ? -19.444 1.421 2.860 1.00 97.31 95 GLY A N 1
ATOM 711 C CA . GLY A 1 95 ? -20.319 2.043 3.856 1.00 97.31 95 GLY A CA 1
ATOM 712 C C . GLY A 1 95 ? -19.805 1.871 5.290 1.00 97.31 95 GLY A C 1
ATOM 713 O O . GLY A 1 95 ? -18.652 2.186 5.591 1.00 97.31 95 GLY A O 1
ATOM 714 N N . ASP A 1 96 ? -20.658 1.391 6.197 1.00 95.81 96 ASP A N 1
ATOM 715 C CA . ASP A 1 96 ? -20.306 1.236 7.615 1.00 95.81 96 ASP A CA 1
ATOM 716 C C . ASP A 1 96 ? -19.173 0.222 7.846 1.00 95.81 96 ASP A C 1
ATOM 718 O O . ASP A 1 96 ? -18.302 0.462 8.684 1.00 95.81 96 ASP A O 1
ATOM 722 N N . ASP A 1 97 ? -19.100 -0.839 7.037 1.00 96.12 97 ASP A N 1
ATOM 723 C CA . ASP A 1 97 ? -17.978 -1.786 7.051 1.00 96.12 97 ASP A CA 1
ATOM 724 C C . ASP A 1 97 ? -16.649 -1.115 6.678 1.00 96.12 97 ASP A C 1
ATOM 726 O O . ASP A 1 97 ? -15.592 -1.447 7.222 1.00 96.12 97 ASP A O 1
ATOM 730 N N . GLY A 1 98 ? -16.702 -0.146 5.762 1.00 97.44 98 GLY A N 1
ATOM 731 C CA . GLY A 1 98 ? -15.554 0.655 5.355 1.00 97.44 98 GLY A CA 1
ATOM 732 C C . GLY A 1 98 ? -15.065 1.602 6.447 1.00 97.44 98 GLY A C 1
ATOM 733 O O . GLY A 1 98 ? -13.857 1.759 6.636 1.00 97.44 98 GLY A O 1
ATOM 734 N N . LYS A 1 99 ? -15.987 2.189 7.224 1.00 96.81 99 LYS A N 1
ATOM 735 C CA . LYS A 1 99 ? -15.651 3.072 8.358 1.00 96.81 99 LYS A CA 1
ATOM 736 C C . LYS A 1 99 ? -14.864 2.344 9.449 1.00 96.81 99 LYS A C 1
ATOM 738 O O . LYS A 1 99 ? -14.028 2.973 10.097 1.00 96.81 99 LYS A O 1
ATOM 743 N N . ALA A 1 100 ? -15.115 1.046 9.628 1.00 97.44 100 ALA A N 1
ATOM 744 C CA . ALA A 1 100 ? -14.431 0.194 10.599 1.00 97.44 100 ALA A CA 1
ATOM 745 C C . ALA A 1 100 ? -13.143 -0.464 10.058 1.00 97.44 100 ALA A C 1
ATOM 747 O O . ALA A 1 100 ? -12.507 -1.249 10.770 1.00 97.44 100 ALA A O 1
ATOM 748 N N . ALA A 1 101 ? -12.745 -0.162 8.817 1.00 98.25 101 ALA A N 1
ATOM 749 C CA . ALA A 1 101 ? -11.564 -0.730 8.179 1.00 98.25 101 ALA A CA 1
ATOM 750 C C . ALA A 1 101 ? -10.429 0.299 8.034 1.00 98.25 101 ALA A C 1
ATOM 752 O O . ALA A 1 101 ? -10.668 1.458 7.707 1.00 98.25 101 ALA A O 1
ATOM 753 N N . LEU A 1 102 ? -9.184 -0.126 8.245 1.00 98.25 102 LEU A N 1
ATOM 754 C CA . LEU A 1 102 ? -7.963 0.626 7.943 1.00 98.25 102 LEU A CA 1
ATOM 755 C C . LEU A 1 102 ? -7.358 0.092 6.644 1.00 98.25 102 LEU A C 1
ATOM 757 O O . LEU A 1 102 ? -7.002 -1.087 6.580 1.00 98.25 102 LEU A O 1
ATOM 761 N N . MET A 1 103 ? -7.239 0.945 5.623 1.00 98.56 103 MET A N 1
ATOM 762 C CA . MET A 1 103 ? -6.569 0.591 4.370 1.00 98.56 103 MET A CA 1
ATOM 763 C C . MET A 1 103 ? -5.070 0.801 4.522 1.00 98.56 103 MET A C 1
ATOM 765 O O . MET A 1 103 ? -4.626 1.879 4.921 1.00 98.56 103 MET A O 1
ATOM 769 N N . ILE A 1 104 ? -4.306 -0.232 4.186 1.00 98.69 104 ILE A N 1
ATOM 770 C CA . ILE A 1 104 ? -2.849 -0.253 4.247 1.00 98.69 104 ILE A CA 1
ATOM 771 C C . ILE A 1 104 ? -2.355 -0.628 2.857 1.00 98.69 104 ILE A C 1
ATOM 773 O O . ILE A 1 104 ? -2.672 -1.707 2.358 1.00 98.69 104 ILE A O 1
ATOM 777 N N . VAL A 1 105 ? -1.571 0.243 2.228 1.00 98.69 105 VAL A N 1
ATOM 778 C CA . VAL A 1 105 ? -1.038 -0.000 0.881 1.00 98.69 105 VAL A CA 1
ATOM 779 C C . VAL A 1 105 ? 0.481 0.070 0.924 1.00 98.69 105 VAL A C 1
ATOM 781 O O . VAL A 1 105 ? 1.047 1.157 0.795 1.00 98.69 105 VAL A O 1
ATOM 784 N N . PRO A 1 106 ? 1.161 -1.066 1.166 1.00 98.06 106 PRO A N 1
ATOM 785 C CA . PRO A 1 106 ? 2.608 -1.155 1.064 1.00 98.06 106 PRO A CA 1
ATOM 786 C C . PRO A 1 106 ? 3.098 -0.726 -0.315 1.00 98.06 106 PRO A C 1
ATOM 788 O O . PRO A 1 106 ? 2.505 -1.075 -1.336 1.00 98.06 106 PRO A O 1
ATOM 791 N N . GLN A 1 107 ? 4.212 -0.006 -0.341 1.00 98.12 107 GLN A N 1
ATOM 792 C CA . GLN A 1 107 ? 4.878 0.39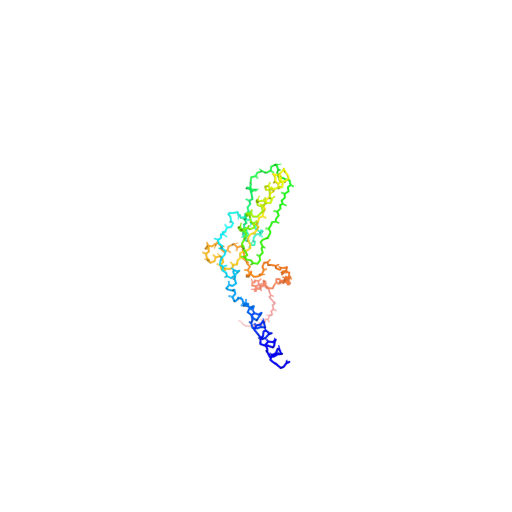3 -1.567 1.00 98.12 107 GLN A CA 1
ATOM 793 C C . GLN A 1 107 ? 6.215 -0.338 -1.684 1.00 98.12 107 GLN A C 1
ATOM 795 O O . GLN A 1 107 ? 7.157 -0.068 -0.935 1.00 98.12 107 GLN A O 1
ATOM 800 N N . PHE A 1 108 ? 6.297 -1.262 -2.640 1.00 96.88 108 PHE A N 1
ATOM 801 C CA . PHE A 1 108 ? 7.529 -1.976 -2.952 1.00 96.88 108 PHE A CA 1
ATOM 802 C C . PHE A 1 108 ? 8.339 -1.174 -3.966 1.00 96.88 108 PHE A C 1
ATOM 804 O O . PHE A 1 108 ? 7.966 -1.046 -5.132 1.00 96.88 108 PHE A O 1
ATOM 811 N N . LEU A 1 109 ? 9.450 -0.617 -3.492 1.00 97.19 109 LEU A N 1
ATOM 812 C CA . LEU A 1 109 ? 10.334 0.234 -4.276 1.00 97.19 109 LEU A CA 1
ATOM 813 C C . LEU A 1 109 ? 11.484 -0.567 -4.891 1.00 97.19 109 LEU A C 1
ATOM 815 O O . LEU A 1 109 ? 11.879 -1.615 -4.382 1.00 97.19 109 LEU A O 1
ATOM 819 N N . ALA A 1 110 ? 12.048 -0.055 -5.973 1.00 96.56 110 ALA A N 1
ATOM 820 C CA . ALA A 1 110 ? 13.273 -0.546 -6.584 1.00 96.56 110 ALA A CA 1
ATOM 821 C C . ALA A 1 110 ? 14.403 0.478 -6.437 1.00 96.56 110 ALA A C 1
ATOM 823 O O . ALA A 1 110 ? 14.156 1.633 -6.094 1.00 96.56 110 ALA A O 1
ATOM 824 N N . GLU A 1 111 ? 15.642 0.068 -6.727 1.00 96.75 111 GLU A N 1
ATOM 825 C CA . GLU A 1 111 ? 16.819 0.954 -6.649 1.00 96.75 111 GLU A CA 1
ATOM 826 C C . GLU A 1 111 ? 16.604 2.266 -7.418 1.00 96.75 111 GLU A C 1
ATOM 828 O O . GLU A 1 111 ? 16.880 3.345 -6.904 1.00 96.75 111 GLU A O 1
ATOM 833 N N . ILE A 1 112 ? 15.981 2.181 -8.598 1.00 96.62 112 ILE A N 1
ATOM 834 C CA . ILE A 1 112 ? 15.681 3.346 -9.434 1.00 96.62 112 ILE A CA 1
ATOM 835 C C . ILE A 1 112 ? 14.777 4.376 -8.733 1.00 96.62 112 ILE A C 1
ATOM 837 O O . ILE A 1 112 ? 14.879 5.570 -9.004 1.00 96.62 112 ILE A O 1
ATOM 841 N N . ASP A 1 113 ? 13.906 3.949 -7.812 1.00 97.75 113 ASP A N 1
ATOM 842 C CA . ASP A 1 113 ? 13.082 4.879 -7.037 1.00 97.75 113 ASP A CA 1
ATOM 843 C C . ASP A 1 113 ? 13.882 5.528 -5.913 1.00 97.75 113 ASP A C 1
ATOM 845 O O . ASP A 1 113 ? 13.677 6.706 -5.626 1.00 97.75 113 ASP A O 1
ATOM 849 N N . ILE A 1 114 ? 14.774 4.766 -5.268 1.00 97.50 114 ILE A N 1
ATOM 850 C CA . ILE A 1 114 ? 15.627 5.276 -4.189 1.00 97.50 114 ILE A CA 1
ATOM 851 C C . ILE A 1 114 ? 16.492 6.412 -4.726 1.00 97.50 114 ILE A C 1
ATOM 853 O O . ILE A 1 114 ? 16.520 7.492 -4.136 1.00 97.50 114 ILE A O 1
ATOM 857 N N . GLU A 1 115 ? 17.122 6.187 -5.879 1.00 97.69 115 GLU A N 1
ATOM 858 C CA . GLU A 1 115 ? 17.956 7.172 -6.564 1.00 97.69 115 GLU A CA 1
ATOM 859 C C . GLU A 1 115 ? 17.137 8.388 -7.019 1.00 97.69 115 GLU A C 1
ATOM 861 O O . GLU A 1 115 ? 17.495 9.529 -6.716 1.00 97.69 115 GLU A O 1
ATOM 866 N N . ALA A 1 116 ? 16.007 8.163 -7.700 1.00 98.12 116 ALA A N 1
ATOM 867 C CA . ALA A 1 116 ? 15.187 9.242 -8.253 1.00 98.12 116 ALA A CA 1
ATOM 868 C C . ALA A 1 116 ? 14.555 10.135 -7.173 1.00 98.12 116 ALA A C 1
ATOM 870 O O . ALA A 1 116 ? 14.508 11.356 -7.329 1.00 98.12 116 ALA A O 1
ATOM 871 N N . HIS A 1 117 ? 14.091 9.541 -6.069 1.00 98.00 117 HIS A N 1
ATOM 872 C CA . HIS A 1 117 ? 13.425 10.254 -4.971 1.00 98.00 117 HIS A CA 1
ATOM 873 C C . HIS A 1 117 ? 14.360 10.601 -3.810 1.00 98.00 117 HIS A C 1
ATOM 875 O O . HIS A 1 117 ? 13.906 11.169 -2.815 1.00 98.00 117 HIS A O 1
ATOM 881 N N . LYS A 1 118 ? 15.660 10.294 -3.931 1.00 97.88 118 LYS A N 1
ATOM 882 C CA . LYS A 1 118 ? 16.696 10.560 -2.917 1.00 97.88 118 LYS A CA 1
ATOM 883 C C . LYS A 1 118 ? 16.298 10.035 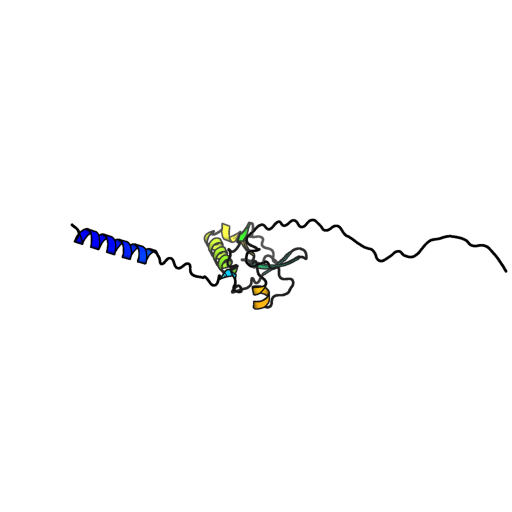-1.536 1.00 97.88 118 LYS A C 1
ATOM 885 O O . LYS A 1 118 ? 16.372 10.748 -0.532 1.00 97.88 118 LYS A O 1
ATOM 890 N N . LEU A 1 119 ? 15.801 8.802 -1.504 1.00 97.06 119 LEU A N 1
ATOM 891 C CA . LEU A 1 119 ? 15.361 8.169 -0.267 1.00 97.06 119 LEU A CA 1
ATOM 892 C C . LEU A 1 119 ? 16.559 7.720 0.568 1.00 97.06 119 LEU A C 1
ATOM 894 O O . LEU A 1 119 ? 17.670 7.559 0.073 1.00 97.06 119 LEU A O 1
ATOM 898 N N . THR A 1 120 ? 16.331 7.540 1.864 1.00 95.44 120 THR A N 1
ATOM 899 C CA . THR A 1 120 ? 17.371 7.094 2.789 1.00 95.44 120 THR A CA 1
ATOM 900 C C . THR A 1 120 ? 17.762 5.643 2.511 1.00 95.44 120 THR A C 1
ATOM 902 O O . THR A 1 120 ? 16.914 4.829 2.142 1.00 95.44 120 THR A O 1
ATOM 905 N N . GLU A 1 121 ? 19.032 5.301 2.743 1.00 92.81 121 GLU A N 1
ATOM 906 C CA . GLU A 1 121 ? 19.583 3.959 2.483 1.00 92.81 121 GLU A CA 1
ATOM 907 C C . GLU A 1 121 ? 18.901 2.833 3.269 1.00 92.81 121 GLU A C 1
ATOM 909 O O . GLU A 1 121 ? 18.928 1.679 2.842 1.00 92.81 121 GLU A O 1
ATOM 914 N N . ASP A 1 122 ? 18.274 3.153 4.404 1.00 95.75 122 ASP A N 1
ATOM 915 C CA . ASP A 1 122 ? 17.492 2.196 5.186 1.00 95.75 122 ASP A CA 1
ATOM 916 C C . ASP A 1 122 ? 16.126 1.883 4.554 1.00 95.75 122 ASP A C 1
ATOM 918 O O . ASP A 1 122 ? 15.428 0.993 5.036 1.00 95.75 122 ASP A O 1
ATOM 922 N N . THR A 1 123 ? 15.723 2.575 3.484 1.00 97.88 123 THR A N 1
ATOM 923 C CA . THR A 1 123 ? 14.484 2.272 2.763 1.00 97.88 123 THR A CA 1
ATOM 924 C C . THR A 1 123 ? 14.592 0.901 2.093 1.00 97.88 123 THR A C 1
ATOM 926 O O . THR A 1 123 ? 15.509 0.633 1.311 1.00 97.88 123 THR A O 1
ATOM 929 N N . LEU A 1 124 ? 13.634 0.021 2.392 1.00 97.38 124 LEU A N 1
ATOM 930 C CA . LEU A 1 124 ? 13.568 -1.312 1.799 1.00 97.38 124 LEU A CA 1
ATOM 931 C C . LEU A 1 124 ? 13.303 -1.229 0.292 1.00 97.38 124 LEU A C 1
ATOM 933 O O . LEU A 1 124 ? 12.432 -0.480 -0.154 1.00 97.38 124 LEU A O 1
ATOM 937 N N . ARG A 1 125 ? 14.035 -2.043 -0.474 1.00 96.00 125 ARG A N 1
ATOM 938 C CA . ARG A 1 125 ? 13.980 -2.085 -1.938 1.00 96.00 125 ARG A CA 1
ATOM 939 C C . ARG A 1 125 ? 14.173 -3.494 -2.491 1.00 96.00 125 ARG A C 1
ATOM 941 O O . ARG A 1 125 ? 14.789 -4.346 -1.849 1.00 96.00 125 ARG A O 1
ATOM 948 N N . TRP A 1 126 ? 13.655 -3.718 -3.692 1.00 94.69 126 TRP A N 1
ATOM 949 C CA . TRP A 1 126 ? 13.676 -4.984 -4.425 1.00 94.69 126 TRP A CA 1
ATOM 950 C C . TRP A 1 126 ? 14.245 -4.782 -5.835 1.00 94.69 126 TRP A C 1
ATOM 952 O O . TRP A 1 126 ? 14.401 -3.655 -6.306 1.00 94.69 126 TRP A O 1
ATOM 962 N N . SER A 1 127 ? 14.535 -5.874 -6.550 1.00 92.75 127 SER A N 1
ATOM 963 C CA . SER A 1 127 ? 14.627 -5.784 -8.014 1.00 92.75 127 SER A CA 1
ATOM 964 C C . SER A 1 127 ? 13.252 -5.433 -8.596 1.00 92.75 127 SER A C 1
ATOM 966 O O . SER A 1 127 ? 12.235 -5.657 -7.938 1.00 92.75 127 SER A O 1
ATOM 968 N N . LEU A 1 128 ? 13.211 -4.920 -9.829 1.00 90.25 128 LEU A N 1
ATOM 969 C CA . LEU A 1 128 ? 11.980 -4.409 -10.453 1.00 90.25 128 LEU A CA 1
ATOM 970 C C . LEU A 1 128 ? 10.808 -5.407 -10.391 1.00 90.25 128 LEU A C 1
ATOM 972 O O . LEU A 1 128 ? 9.696 -5.007 -10.063 1.00 90.25 128 LEU A O 1
ATOM 976 N N . GLU A 1 129 ? 11.075 -6.695 -10.612 1.00 88.75 129 GLU A N 1
ATOM 977 C CA . GLU A 1 129 ? 10.095 -7.790 -10.521 1.00 88.75 129 GLU A CA 1
ATOM 978 C C . GLU A 1 129 ? 10.242 -8.622 -9.228 1.00 88.75 129 GLU A C 1
ATOM 980 O O . GLU A 1 129 ? 9.496 -9.565 -8.976 1.00 88.75 129 GLU A O 1
ATOM 985 N N . GLY A 1 130 ? 11.231 -8.311 -8.384 1.00 87.88 130 GLY A N 1
ATOM 986 C CA . GLY A 1 130 ? 11.603 -9.134 -7.225 1.00 87.88 130 GLY A CA 1
ATOM 987 C C . GLY A 1 130 ? 10.602 -9.102 -6.077 1.00 87.88 130 GLY A C 1
ATOM 988 O O . GLY A 1 130 ? 10.684 -9.934 -5.175 1.00 87.88 130 GLY A O 1
ATOM 989 N N . TRP A 1 131 ? 9.679 -8.145 -6.100 1.00 87.06 131 TRP A N 1
ATOM 990 C CA . TRP A 1 131 ? 8.615 -8.017 -5.115 1.00 87.06 131 TRP A CA 1
ATOM 991 C C . TRP A 1 131 ? 7.379 -8.871 -5.471 1.00 87.06 131 TRP A C 1
ATOM 993 O O . TRP A 1 131 ? 6.611 -9.209 -4.576 1.00 87.06 131 TRP A O 1
ATOM 1003 N N . GLU A 1 132 ? 7.200 -9.252 -6.747 1.00 85.88 132 GLU A N 1
ATOM 1004 C CA . GLU A 1 132 ? 6.002 -9.950 -7.261 1.00 85.88 132 GLU A CA 1
ATOM 1005 C C . GLU A 1 132 ? 5.928 -11.422 -6.837 1.00 85.88 132 GLU A C 1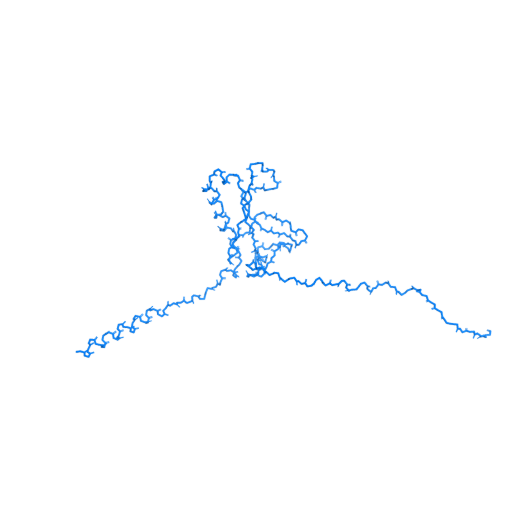
ATOM 1007 O O . GLU A 1 132 ? 4.851 -12.014 -6.784 1.00 85.88 132 GLU A O 1
ATOM 1012 N N . GLY A 1 133 ? 7.078 -12.038 -6.566 1.00 70.00 133 GLY A N 1
ATOM 1013 C CA . GLY A 1 133 ? 7.181 -13.471 -6.318 1.00 70.00 133 GLY A CA 1
ATOM 1014 C C . GLY A 1 133 ? 7.507 -13.819 -4.864 1.00 70.00 133 GLY A C 1
ATOM 1015 O O . GLY A 1 133 ? 8.197 -13.066 -4.173 1.00 70.00 133 GLY A O 1
ATOM 1016 N N . PRO A 1 134 ? 7.135 -15.024 -4.399 1.00 58.62 134 PRO A N 1
ATOM 1017 C CA . PRO A 1 134 ? 7.674 -15.575 -3.169 1.00 58.62 134 PRO A CA 1
ATOM 1018 C C . PRO A 1 134 ? 9.110 -16.053 -3.427 1.00 58.62 134 PRO A C 1
ATOM 1020 O O . PRO A 1 134 ? 9.350 -17.246 -3.601 1.00 58.62 134 PRO A O 1
ATOM 1023 N N . MET A 1 135 ? 10.110 -15.165 -3.445 1.00 47.75 135 MET A N 1
ATOM 1024 C CA . MET A 1 135 ? 11.502 -15.631 -3.407 1.00 47.75 135 MET A CA 1
ATOM 1025 C C . MET A 1 135 ? 11.895 -15.992 -1.968 1.00 47.75 135 MET A C 1
ATOM 1027 O O . MET A 1 135 ? 12.730 -15.346 -1.336 1.00 47.75 135 MET A O 1
ATOM 1031 N N . LEU A 1 136 ? 11.352 -17.107 -1.474 1.00 45.53 136 LEU A N 1
ATOM 1032 C CA . LEU A 1 136 ? 12.025 -17.930 -0.471 1.00 45.53 136 LEU A CA 1
ATOM 1033 C C . LEU A 1 136 ? 13.280 -18.531 -1.122 1.00 45.53 136 LEU A C 1
ATOM 1035 O O . LEU A 1 136 ? 13.339 -19.706 -1.466 1.00 45.53 136 LEU A O 1
ATOM 1039 N N . ARG A 1 137 ? 14.342 -17.734 -1.253 1.00 42.81 137 ARG A N 1
ATOM 1040 C CA . ARG A 1 137 ? 15.681 -18.301 -1.102 1.00 42.81 137 ARG A CA 1
ATOM 1041 C C . ARG A 1 137 ? 15.969 -18.270 0.387 1.00 42.81 137 ARG A C 1
ATOM 1043 O O . ARG A 1 137 ? 16.549 -17.310 0.889 1.00 42.81 137 ARG A O 1
ATOM 1050 N N . LEU A 1 138 ? 15.568 -19.330 1.091 1.00 42.47 138 LEU A N 1
ATOM 1051 C CA . LEU A 1 138 ? 16.253 -19.712 2.322 1.00 42.47 138 LEU A CA 1
ATOM 1052 C C . LEU A 1 138 ? 17.734 -19.845 1.949 1.00 42.47 138 LEU A C 1
ATOM 1054 O O . LEU A 1 138 ? 18.167 -20.862 1.413 1.00 42.47 138 LEU A O 1
ATOM 1058 N N . ARG A 1 139 ? 18.525 -18.789 2.145 1.00 37.19 139 ARG A N 1
ATOM 1059 C CA . ARG A 1 139 ? 19.972 -18.962 2.210 1.00 37.19 139 ARG A CA 1
ATOM 1060 C C . ARG A 1 139 ? 20.216 -19.871 3.416 1.00 37.19 139 ARG A C 1
ATOM 1062 O O . ARG A 1 139 ? 19.632 -19.596 4.467 1.00 37.19 139 ARG A O 1
ATOM 1069 N N . PRO A 1 140 ? 21.057 -20.917 3.313 1.00 36.38 140 PRO A N 1
ATOM 1070 C CA . PRO A 1 140 ? 21.529 -21.595 4.507 1.00 36.38 140 PRO A CA 1
ATOM 1071 C C . PRO A 1 140 ? 22.078 -20.522 5.443 1.00 36.38 140 PRO A C 1
ATOM 1073 O O . PRO A 1 140 ? 22.846 -19.660 4.998 1.00 36.38 140 PRO A O 1
ATOM 1076 N N . ILE A 1 141 ? 21.659 -20.546 6.709 1.00 45.66 141 ILE A N 1
ATOM 1077 C CA . ILE A 1 141 ? 22.318 -19.783 7.768 1.00 45.66 141 ILE A CA 1
ATOM 1078 C C . ILE A 1 141 ? 23.804 -20.110 7.624 1.00 45.66 141 ILE A C 1
ATOM 1080 O O . ILE A 1 141 ? 24.213 -21.250 7.848 1.00 45.66 141 ILE A O 1
ATOM 1084 N N . ARG A 1 142 ? 24.618 -19.150 7.165 1.00 38.97 142 ARG A N 1
ATOM 1085 C CA . ARG A 1 142 ? 26.066 -19.340 7.179 1.00 38.97 142 ARG A CA 1
ATOM 1086 C C . ARG A 1 142 ? 26.442 -19.494 8.646 1.00 38.97 142 ARG A C 1
ATOM 1088 O O . ARG A 1 142 ? 26.285 -18.565 9.432 1.00 38.97 142 ARG A O 1
ATOM 1095 N N . SER A 1 143 ? 26.908 -20.689 8.987 1.00 41.47 143 SER A N 1
ATOM 1096 C CA . SER A 1 143 ? 27.560 -21.000 10.254 1.00 41.47 143 SER A CA 1
ATOM 1097 C C . SER A 1 143 ? 28.587 -19.912 10.606 1.00 41.47 143 SER A C 1
ATOM 1099 O O . SER A 1 143 ? 29.322 -19.492 9.702 1.00 41.47 143 SER A O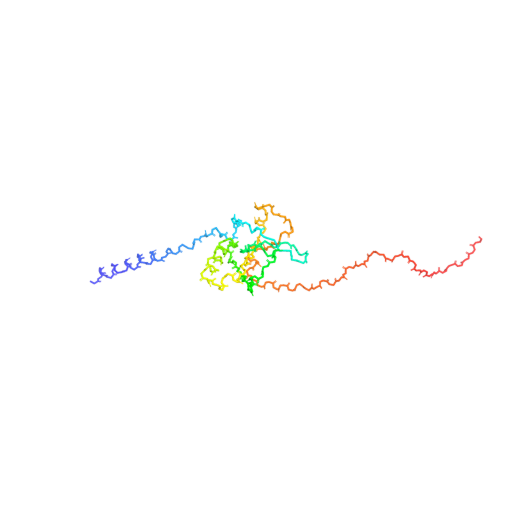 1
ATOM 1101 N N . PRO A 1 144 ? 28.729 -19.500 11.877 1.00 46.56 144 PRO A N 1
ATOM 1102 C CA . PRO A 1 144 ? 29.786 -18.581 12.272 1.00 46.56 144 PRO A CA 1
ATOM 1103 C C . PRO A 1 144 ? 31.152 -19.270 12.113 1.00 46.56 144 PRO A C 1
ATOM 1105 O O . PRO A 1 144 ? 31.554 -20.097 12.925 1.00 46.56 144 PRO A O 1
ATOM 1108 N N . ARG A 1 145 ? 31.892 -18.929 11.059 1.00 41.19 145 ARG A N 1
ATOM 1109 C CA . ARG A 1 145 ? 33.343 -19.154 10.941 1.00 41.19 145 ARG A CA 1
ATOM 1110 C C . ARG A 1 145 ? 33.946 -17.768 10.714 1.00 41.19 145 ARG A C 1
ATOM 1112 O O . ARG A 1 145 ? 33.567 -17.114 9.759 1.00 41.19 145 ARG A O 1
ATOM 1119 N N . SER A 1 146 ? 34.837 -17.221 11.528 1.00 45.44 146 SER A N 1
ATOM 1120 C CA . SER A 1 146 ? 35.564 -17.745 12.674 1.00 45.44 146 SER A CA 1
ATOM 1121 C C . SER A 1 146 ? 36.007 -16.559 13.533 1.00 45.44 146 SER A C 1
ATOM 1123 O O . SER A 1 146 ? 36.682 -15.664 13.024 1.00 45.44 146 SER A O 1
ATOM 1125 N N . ARG A 1 147 ? 35.745 -16.588 14.844 1.00 54.06 147 ARG A N 1
ATOM 1126 C CA . ARG A 1 147 ? 36.664 -15.945 15.790 1.00 54.06 147 ARG A CA 1
ATOM 1127 C C . ARG A 1 147 ? 37.970 -16.735 15.731 1.00 54.06 147 ARG A C 1
ATOM 1129 O O . ARG A 1 147 ? 38.105 -17.769 16.374 1.00 54.06 147 ARG A O 1
ATOM 1136 N N . ARG A 1 148 ? 38.916 -16.275 14.919 1.00 50.78 148 ARG A N 1
ATOM 1137 C CA . ARG A 1 148 ? 40.327 -16.640 15.052 1.00 50.78 148 ARG A CA 1
ATOM 1138 C C . ARG A 1 148 ? 41.155 -15.364 14.996 1.00 50.78 148 ARG A C 1
ATOM 1140 O O . ARG A 1 148 ? 41.786 -15.056 14.000 1.00 50.78 148 ARG A O 1
ATOM 1147 N N . SER A 1 149 ? 41.096 -14.620 16.091 1.00 47.25 149 SER A N 1
ATOM 1148 C CA . SER A 1 149 ? 42.175 -13.743 16.534 1.00 47.25 149 SER A CA 1
ATOM 1149 C C . SER A 1 149 ? 41.968 -13.504 18.025 1.00 47.25 149 SER A C 1
ATOM 1151 O O . SER A 1 149 ? 41.208 -12.625 18.408 1.00 47.25 149 SER A O 1
ATOM 1153 N N . MET A 1 150 ? 42.494 -14.426 18.836 1.00 44.38 150 MET A N 1
ATOM 1154 C CA . MET A 1 150 ? 42.866 -14.275 20.254 1.00 44.38 150 MET A CA 1
ATOM 1155 C C . MET A 1 150 ? 42.999 -15.668 20.876 1.00 44.38 150 MET A C 1
ATOM 1157 O O . MET A 1 150 ? 42.060 -16.173 21.479 1.00 44.38 150 MET A O 1
ATOM 1161 N N . ARG A 1 151 ? 44.163 -16.300 20.677 1.00 43.19 151 ARG A N 1
ATOM 1162 C CA . ARG A 1 151 ? 44.889 -17.066 21.706 1.00 43.19 151 ARG A CA 1
ATOM 1163 C C . ARG A 1 151 ? 46.233 -17.514 21.124 1.00 43.19 151 ARG A C 1
ATOM 1165 O O . ARG A 1 151 ? 46.340 -18.574 20.525 1.00 43.19 151 ARG A O 1
ATOM 1172 N N . SER A 1 152 ? 47.259 -16.691 21.284 1.00 43.16 152 SER A N 1
ATOM 1173 C CA . SER A 1 152 ? 48.643 -17.171 21.318 1.00 43.16 152 SER A CA 1
ATOM 1174 C C . SER A 1 152 ? 49.291 -16.562 22.551 1.00 43.16 152 SER A C 1
ATOM 1176 O O . SER A 1 152 ? 50.012 -15.572 22.493 1.00 43.16 152 SER A O 1
ATOM 1178 N N . SER A 1 153 ? 48.918 -17.102 23.702 1.00 47.03 153 SER A N 1
ATOM 1179 C CA . SER A 1 153 ? 49.627 -16.932 24.963 1.00 47.03 153 SER A CA 1
ATOM 1180 C C . SER A 1 153 ? 49.282 -18.147 25.821 1.00 47.03 153 SER A C 1
ATOM 1182 O O . SER A 1 153 ? 48.093 -18.416 26.012 1.00 47.03 153 SER A O 1
ATOM 1184 N N . GLN A 1 154 ? 50.340 -18.825 26.289 1.00 42.56 154 GLN A N 1
ATOM 1185 C CA . GLN A 1 154 ? 50.386 -19.910 27.289 1.00 42.56 154 GLN A CA 1
ATOM 1186 C C . GLN A 1 154 ? 50.001 -21.309 26.744 1.00 42.56 154 GLN A C 1
ATOM 1188 O O . GLN A 1 154 ? 48.903 -21.469 26.217 1.00 42.56 154 GLN A O 1
ATOM 1193 N N . ASP A 1 155 ? 50.818 -22.376 26.794 1.00 39.53 155 ASP A N 1
ATOM 1194 C CA . ASP A 1 155 ? 52.024 -22.666 27.594 1.00 39.53 155 ASP A CA 1
ATOM 1195 C C . ASP A 1 155 ? 52.847 -23.871 27.056 1.00 39.53 155 ASP A C 1
ATOM 1197 O O . ASP A 1 155 ? 52.252 -24.842 26.597 1.00 39.53 155 ASP A O 1
ATOM 1201 N N . SER A 1 156 ? 54.183 -23.785 27.239 1.00 42.31 156 SER A N 1
ATOM 1202 C CA . SER A 1 156 ? 55.166 -24.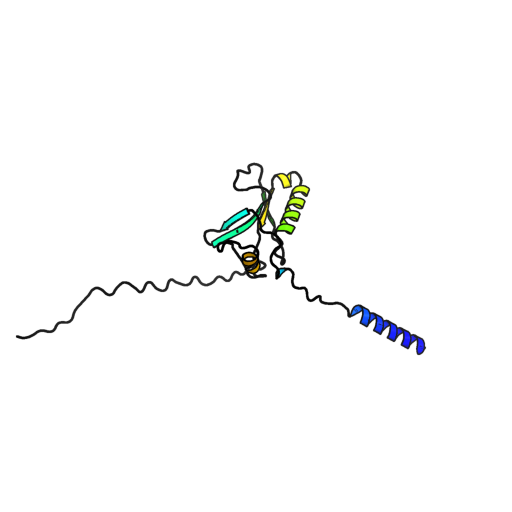790 27.749 1.00 42.31 156 SER A CA 1
ATOM 1203 C C . SER A 1 156 ? 55.360 -26.180 27.083 1.00 42.31 156 SER A C 1
ATOM 1205 O O . SER A 1 156 ? 54.506 -26.643 26.338 1.00 42.31 156 SER A O 1
ATOM 1207 N N . PRO A 1 157 ? 56.382 -26.986 27.473 1.00 50.84 157 PRO A N 1
ATOM 1208 C CA . PRO A 1 157 ? 57.808 -26.726 27.748 1.00 50.84 157 PRO A CA 1
ATOM 1209 C C . PRO A 1 157 ? 58.735 -27.690 26.954 1.00 50.84 157 PRO A C 1
ATOM 1211 O O . PRO A 1 157 ? 58.337 -28.788 26.570 1.00 50.84 157 PRO A O 1
ATOM 1214 N N . THR A 1 158 ? 60.020 -27.372 26.769 1.00 46.56 158 THR A N 1
ATOM 1215 C CA . THR A 1 158 ? 61.047 -28.423 26.582 1.00 46.56 158 THR A CA 1
ATOM 1216 C C . THR A 1 158 ? 62.405 -27.915 27.034 1.00 46.56 158 THR A C 1
ATOM 1218 O O . THR A 1 158 ? 62.833 -26.828 26.657 1.00 46.56 158 THR A O 1
ATOM 1221 N N . GLY A 1 159 ? 63.037 -28.682 27.918 1.00 41.62 159 GLY A N 1
ATOM 1222 C CA . GLY A 1 159 ? 64.277 -28.303 28.569 1.00 41.62 159 GLY A CA 1
ATOM 1223 C C . GLY A 1 159 ? 65.500 -28.405 27.667 1.00 41.62 159 GLY A C 1
ATOM 1224 O O . GLY A 1 159 ? 65.539 -29.176 26.713 1.00 41.62 159 GLY A O 1
ATOM 1225 N N . ALA A 1 160 ? 66.538 -27.681 28.061 1.00 45.94 160 ALA A N 1
ATOM 1226 C CA . ALA A 1 160 ? 67.910 -28.073 27.810 1.00 45.94 160 ALA A CA 1
ATOM 1227 C C . ALA A 1 160 ? 68.756 -27.623 29.001 1.00 45.94 160 ALA A C 1
ATOM 1229 O O . ALA A 1 160 ? 68.841 -26.448 29.347 1.00 45.94 160 ALA A O 1
ATOM 1230 N N . SER A 1 161 ? 69.322 -28.629 29.650 1.00 47.19 161 SER A N 1
ATOM 1231 C CA . SER A 1 161 ? 70.367 -28.535 30.650 1.00 47.19 161 SER A CA 1
ATOM 1232 C C . SER A 1 161 ? 71.689 -28.125 29.993 1.00 47.19 161 SER A C 1
ATOM 1234 O O . SER A 1 161 ? 72.006 -28.607 28.906 1.00 47.19 161 SER A O 1
ATOM 1236 N N . SER A 1 162 ? 72.477 -27.341 30.735 1.00 45.97 162 SER A N 1
ATOM 1237 C CA . SER A 1 162 ? 73.930 -27.469 30.947 1.00 45.97 162 SER A CA 1
ATOM 1238 C C . SER A 1 162 ? 74.848 -26.308 30.531 1.00 45.97 162 SER A C 1
ATOM 1240 O O . SER A 1 162 ? 74.895 -25.929 29.368 1.00 45.97 162 SER A O 1
ATOM 1242 N N . ARG A 1 163 ? 75.675 -25.928 31.532 1.00 50.50 163 ARG A N 1
ATOM 1243 C CA . ARG A 1 163 ? 77.046 -25.365 31.497 1.00 50.50 163 ARG A CA 1
ATOM 1244 C C . ARG A 1 163 ? 77.187 -23.938 30.939 1.00 50.50 163 ARG A C 1
ATOM 1246 O O . ARG A 1 163 ? 76.627 -23.633 29.903 1.00 50.50 163 ARG A O 1
ATOM 1253 N N . THR A 1 164 ? 77.907 -23.005 31.558 1.00 50.25 164 THR A N 1
ATOM 1254 C CA . THR A 1 164 ? 78.961 -22.972 32.599 1.00 50.25 164 THR A CA 1
ATOM 1255 C C . THR A 1 164 ? 78.849 -21.669 33.376 1.00 50.25 164 THR A C 1
ATOM 1257 O O . THR A 1 164 ? 78.417 -20.681 32.741 1.00 50.25 164 THR A O 1
#

InterPro domains:
  IPR029058 Alpha/Beta hydrolase fold [G3DSA:3.40.50.1820] (30-155)